Protein AF-A0A6B3CQL4-F1 (afdb_monomer)

Radius of gyration: 13.92 Å; Cα contacts (8 Å, |Δi|>4): 81; chains: 1; bounding box: 29×42×27 Å

pLDDT: mean 75.85, std 22.35, range [39.28, 98.06]

Sequence (99 aa):
DALVGFQRCAARVWADRAAGELRAAGEPAGAGSGPAGDPLAMLTPQQQRIARCVAEGATNREVALRLSLSPRTVDHHLRNVFAALAIRSRTELARLVNP

Mean predicted aligned error: 10.56 Å

Solvent-accessible surface area (backbone atoms only — not comparable to full-atom values): 5902 Å² total; per-residue (Å²): 122,72,70,67,59,52,53,58,58,50,52,52,62,51,48,56,50,51,58,59,53,56,71,76,75,68,75,90,79,65,89,51,89,48,66,94,83,52,84,54,35,88,47,52,71,68,46,39,56,52,51,51,44,38,40,75,64,43,48,51,62,54,46,10,63,77,69,77,48,50,44,67,55,43,51,54,45,47,55,53,47,28,59,74,69,74,47,91,46,67,67,56,48,18,48,67,76,58,115

Nearest PDB structures (foldseek):
  3kln-assembly1_A  TM=9.109E-01  e=7.139E-03  Vibrio cholerae O1 biovar El Tor
  3clo-assembly1_B  TM=9.408E-01  e=1.353E-02  Bacteroides thetaiotaomicron VPI-5482
  4gvp-assembly1_A  TM=9.346E-01  e=3.007E-02  Staphylococcus aureus subsp. aureus Mu50
  1p4w-assembly1_A  TM=9.253E-01  e=2.851E-02  Erwinia amylovora
  5vxn-assembly2_C  TM=9.327E-01  e=5.698E-02  Escherichia coli K-12

Secondary structure (DSSP, 8-state):
-HHHHHHHHHHHHHHHHHHHHTTTSS---------TT-TTTTS-HHHHHHHHHHHTT--HHHHHHHTT--HHHHHHHHHHHHHHTT--SHHHHHHHH--

Foldseek 3Di:
DVVVVVLVVVLVVVLVVLVVCVVVPDDDPDLDPDPVQQLCSQDGPLLSQLLVCLLVVDQLVRSCVVVVHDSVVSVSSVVNSCSRSVHDDSPVSNVSRPD

Structure (mmCIF, N/CA/C/O backbone):
data_AF-A0A6B3CQL4-F1
#
_entry.id   AF-A0A6B3CQL4-F1
#
loop_
_atom_site.group_PDB
_atom_site.id
_atom_site.type_symbol
_atom_site.label_atom_id
_atom_site.label_alt_id
_atom_site.label_comp_id
_atom_site.label_asym_id
_atom_site.label_entity_id
_atom_site.label_seq_id
_atom_site.pdbx_PDB_ins_code
_atom_site.Cartn_x
_atom_site.Cartn_y
_atom_site.Cartn_z
_atom_site.occupancy
_atom_site.B_iso_or_equiv
_atom_site.auth_seq_id
_atom_site.auth_comp_id
_atom_site.auth_asym_id
_atom_site.auth_atom_id
_atom_site.pdbx_PDB_model_num
ATOM 1 N N . ASP A 1 1 ? 0.088 29.151 5.988 1.00 47.94 1 ASP A N 1
ATOM 2 C CA . ASP A 1 1 ? 0.565 27.767 6.194 1.00 47.94 1 ASP A CA 1
ATOM 3 C C . ASP A 1 1 ? 1.466 27.250 5.085 1.00 47.94 1 ASP A C 1
ATOM 5 O O . ASP A 1 1 ? 1.008 26.713 4.083 1.00 47.94 1 ASP A O 1
ATOM 9 N N . ALA A 1 2 ? 2.779 27.389 5.281 1.00 44.06 2 ALA A N 1
ATOM 10 C CA . ALA A 1 2 ? 3.809 26.930 4.344 1.00 44.06 2 ALA A CA 1
ATOM 11 C C . ALA A 1 2 ? 3.921 25.389 4.244 1.00 44.06 2 ALA A C 1
ATOM 13 O O . ALA A 1 2 ? 4.475 24.869 3.277 1.00 44.06 2 ALA A O 1
ATOM 14 N N . LEU A 1 3 ? 3.349 24.648 5.204 1.00 42.78 3 LEU A N 1
ATOM 15 C CA . LEU A 1 3 ? 3.426 23.183 5.267 1.00 42.78 3 LEU A CA 1
ATOM 16 C C . LEU A 1 3 ? 2.605 22.485 4.163 1.00 42.78 3 LEU A C 1
ATOM 18 O O . LEU A 1 3 ? 3.017 21.450 3.644 1.00 42.78 3 LEU A O 1
ATOM 22 N N . VAL A 1 4 ? 1.470 23.072 3.764 1.00 49.81 4 VAL A N 1
ATOM 23 C CA . VAL A 1 4 ? 0.563 22.509 2.742 1.00 49.81 4 VAL A CA 1
ATOM 24 C C . VAL A 1 4 ? 1.125 22.699 1.326 1.00 49.81 4 VAL A C 1
ATOM 26 O O . VAL A 1 4 ? 0.954 21.839 0.461 1.00 49.81 4 VAL A O 1
ATOM 29 N N . GLY A 1 5 ? 1.860 23.792 1.089 1.00 40.75 5 GLY A N 1
ATOM 30 C CA . GLY A 1 5 ? 2.527 24.053 -0.192 1.00 40.75 5 GLY A CA 1
ATOM 31 C C . GLY A 1 5 ? 3.711 23.115 -0.450 1.00 40.75 5 GLY A C 1
ATOM 32 O O . GLY A 1 5 ? 3.858 22.593 -1.555 1.00 40.75 5 GLY A O 1
ATOM 33 N N . PHE A 1 6 ? 4.507 22.826 0.586 1.00 43.75 6 PHE A N 1
ATOM 34 C CA . PHE A 1 6 ? 5.682 21.952 0.477 1.00 43.75 6 PHE A CA 1
ATOM 35 C C . PHE A 1 6 ? 5.314 20.501 0.117 1.00 43.75 6 PHE A C 1
ATOM 37 O O . PHE A 1 6 ? 6.008 19.858 -0.672 1.00 43.75 6 PHE A O 1
ATOM 44 N N . GLN A 1 7 ? 4.186 19.999 0.631 1.00 51.19 7 GLN A N 1
ATOM 45 C CA . GLN A 1 7 ? 3.721 18.627 0.385 1.00 51.19 7 GLN A CA 1
ATOM 46 C C . GLN A 1 7 ? 3.285 18.395 -1.069 1.00 51.19 7 GLN A C 1
ATOM 48 O O . GLN A 1 7 ? 3.553 17.330 -1.623 1.00 51.19 7 GLN A O 1
ATOM 53 N N . ARG A 1 8 ? 2.678 19.396 -1.721 1.00 41.84 8 ARG A N 1
ATOM 54 C CA . ARG A 1 8 ? 2.230 19.293 -3.122 1.00 41.84 8 ARG A CA 1
ATOM 55 C C . ARG A 1 8 ? 3.392 19.291 -4.119 1.00 41.84 8 ARG A C 1
ATOM 57 O O . ARG A 1 8 ? 3.373 18.515 -5.071 1.00 41.84 8 ARG A O 1
ATOM 64 N N . CYS A 1 9 ? 4.414 20.117 -3.891 1.00 46.94 9 CYS A N 1
ATOM 65 C CA . CYS A 1 9 ? 5.594 20.166 -4.761 1.00 46.94 9 CYS A CA 1
ATOM 66 C C . CYS A 1 9 ? 6.490 18.935 -4.583 1.00 46.94 9 CYS A C 1
ATOM 68 O O . CYS A 1 9 ? 6.977 18.386 -5.570 1.00 46.94 9 CYS A O 1
ATOM 70 N N . ALA A 1 10 ? 6.647 18.452 -3.345 1.00 48.31 10 ALA A N 1
ATOM 71 C CA . ALA A 1 10 ? 7.340 17.196 -3.091 1.00 48.31 10 ALA A CA 1
ATOM 72 C C . ALA A 1 10 ? 6.610 16.024 -3.769 1.00 48.31 10 ALA A C 1
ATOM 74 O O . ALA A 1 10 ? 7.230 15.288 -4.526 1.00 48.31 10 ALA A O 1
ATOM 75 N N . ALA A 1 11 ? 5.289 15.893 -3.618 1.00 45.94 11 ALA A N 1
ATOM 76 C CA . ALA A 1 11 ? 4.534 14.791 -4.224 1.00 45.94 11 ALA A CA 1
ATOM 77 C C . ALA A 1 11 ? 4.740 14.659 -5.749 1.00 45.94 11 ALA A C 1
ATOM 79 O O . ALA A 1 11 ? 4.844 13.544 -6.255 1.00 45.94 11 ALA A O 1
ATOM 80 N N . ARG A 1 12 ? 4.876 15.776 -6.477 1.00 46.91 12 ARG A N 1
ATOM 81 C CA . ARG A 1 12 ? 5.064 15.772 -7.938 1.00 46.91 12 ARG A CA 1
ATOM 82 C C . ARG A 1 12 ? 6.453 15.298 -8.373 1.00 46.91 12 ARG A C 1
ATOM 84 O O . ARG A 1 12 ? 6.559 14.451 -9.250 1.00 46.91 12 ARG A O 1
ATOM 91 N N . VAL A 1 13 ? 7.508 15.751 -7.695 1.00 44.03 13 VAL A N 1
ATOM 92 C CA . VAL A 1 13 ? 8.894 15.324 -7.985 1.00 44.03 13 VAL A CA 1
ATOM 93 C C . VAL A 1 13 ? 9.113 13.839 -7.658 1.00 44.03 13 VAL A C 1
ATOM 95 O O . VAL A 1 13 ? 9.909 13.161 -8.308 1.00 44.03 13 VAL A O 1
ATOM 98 N N . TRP A 1 14 ? 8.388 13.306 -6.670 1.00 48.94 14 TRP A N 1
ATOM 99 C CA . TRP A 1 14 ? 8.413 11.880 -6.337 1.00 48.94 14 TRP A CA 1
ATOM 100 C C . TRP A 1 14 ? 7.567 11.032 -7.299 1.00 48.94 14 TRP A C 1
ATOM 102 O O . TRP A 1 14 ? 7.993 9.932 -7.652 1.00 48.94 14 TRP A O 1
ATOM 112 N N . ALA A 1 15 ? 6.432 11.550 -7.782 1.00 50.06 15 ALA A N 1
ATOM 113 C CA . ALA A 1 15 ? 5.626 10.906 -8.821 1.00 50.06 15 ALA A CA 1
ATOM 114 C C . ALA A 1 15 ? 6.405 10.748 -10.141 1.00 50.06 15 ALA A C 1
ATOM 116 O O . ALA A 1 15 ? 6.389 9.672 -10.737 1.00 50.06 15 ALA A O 1
ATOM 117 N N . ASP A 1 16 ? 7.168 11.769 -10.543 1.00 45.66 16 ASP A N 1
ATOM 118 C CA . ASP A 1 16 ? 7.989 11.722 -11.761 1.00 45.66 16 ASP A CA 1
ATOM 119 C C . ASP A 1 16 ? 9.173 10.740 -11.633 1.00 45.66 16 ASP A C 1
ATOM 121 O O . ASP A 1 16 ? 9.522 10.046 -12.591 1.00 45.66 16 ASP A O 1
ATOM 125 N N . ARG A 1 17 ? 9.767 10.604 -10.437 1.00 45.75 17 ARG A N 1
ATOM 126 C CA . ARG A 1 17 ? 10.804 9.586 -10.174 1.00 45.75 17 ARG A CA 1
ATOM 127 C C . ARG A 1 17 ? 10.244 8.164 -10.150 1.00 45.75 17 ARG A C 1
ATOM 129 O O . ARG A 1 17 ? 10.880 7.267 -10.697 1.00 45.75 17 ARG A O 1
ATOM 136 N N . ALA A 1 18 ? 9.045 7.962 -9.602 1.00 47.59 18 ALA A N 1
ATOM 137 C CA . ALA A 1 18 ? 8.357 6.674 -9.662 1.00 47.59 18 ALA A CA 1
ATOM 138 C C . ALA A 1 18 ? 8.024 6.282 -11.115 1.00 47.59 18 ALA A C 1
ATOM 140 O O . ALA A 1 18 ? 8.219 5.128 -11.496 1.00 47.59 18 ALA A O 1
ATOM 141 N N . ALA A 1 19 ? 7.617 7.245 -11.953 1.00 47.84 19 ALA A N 1
ATOM 142 C CA . ALA A 1 19 ? 7.413 7.052 -13.394 1.00 47.84 19 ALA A CA 1
ATOM 143 C C . ALA A 1 19 ? 8.714 6.714 -14.152 1.00 47.84 19 ALA A C 1
ATOM 145 O O . ALA A 1 19 ? 8.686 5.982 -15.143 1.00 47.84 19 ALA A O 1
ATOM 146 N N . GLY A 1 20 ? 9.860 7.214 -13.676 1.00 39.28 20 GLY A N 1
ATOM 147 C CA . GLY A 1 20 ? 11.187 6.863 -14.188 1.00 39.28 20 GLY A CA 1
ATOM 148 C C . GLY A 1 20 ? 11.600 5.417 -13.884 1.00 39.28 20 GLY A C 1
ATOM 149 O O . GLY A 1 20 ? 12.115 4.738 -14.770 1.00 39.28 20 GLY A O 1
ATOM 150 N N . GLU A 1 21 ? 11.321 4.918 -12.675 1.00 43.38 21 GLU A N 1
ATOM 151 C CA . GLU A 1 21 ? 11.601 3.522 -12.283 1.00 43.38 21 GLU A CA 1
ATOM 152 C C . GLU A 1 21 ? 10.589 2.519 -12.876 1.00 43.38 21 GLU A C 1
ATOM 154 O O . GLU A 1 21 ? 10.934 1.366 -13.137 1.00 43.38 21 GLU A O 1
ATOM 159 N N . LEU A 1 22 ? 9.367 2.972 -13.187 1.00 49.28 22 LEU A N 1
ATOM 160 C CA . LEU A 1 22 ? 8.301 2.198 -13.846 1.00 49.28 22 LEU A CA 1
ATOM 161 C C . LEU A 1 22 ? 8.674 1.684 -15.248 1.00 49.28 22 LEU A C 1
ATOM 163 O O . LEU A 1 22 ? 8.101 0.698 -15.703 1.00 49.28 22 LEU A O 1
ATOM 167 N N . ARG A 1 23 ? 9.660 2.289 -15.921 1.00 46.56 23 ARG A N 1
ATOM 168 C CA . ARG A 1 23 ? 10.181 1.780 -17.203 1.00 46.56 23 ARG A CA 1
ATOM 169 C C . ARG A 1 23 ? 11.171 0.619 -17.051 1.00 46.56 23 ARG A C 1
ATOM 171 O O . ARG A 1 23 ? 11.398 -0.094 -18.019 1.00 46.56 23 ARG A O 1
ATOM 178 N N . ALA A 1 24 ? 11.746 0.414 -15.864 1.00 44.44 24 ALA A N 1
ATOM 179 C CA . ALA A 1 24 ? 12.801 -0.577 -15.641 1.00 44.44 24 ALA A CA 1
ATOM 180 C C . ALA A 1 24 ? 12.295 -1.927 -15.091 1.00 44.44 24 ALA A C 1
ATOM 182 O O . ALA A 1 24 ? 13.050 -2.895 -15.094 1.00 44.44 24 ALA A O 1
ATOM 183 N N . ALA A 1 25 ? 11.041 -2.014 -14.628 1.00 51.31 25 ALA A N 1
ATOM 184 C CA . ALA A 1 25 ? 10.517 -3.184 -13.905 1.00 51.31 25 ALA A CA 1
ATOM 185 C C . ALA A 1 25 ? 9.571 -4.104 -14.710 1.00 51.31 25 ALA A C 1
ATOM 187 O O . ALA A 1 25 ? 9.065 -5.076 -14.152 1.00 51.31 25 ALA A O 1
ATOM 188 N N . GLY A 1 26 ? 9.365 -3.846 -16.005 1.00 39.66 26 GLY A N 1
ATOM 189 C CA . GLY A 1 26 ? 8.546 -4.689 -16.881 1.00 39.66 26 GLY A CA 1
ATOM 190 C C . GLY A 1 26 ? 7.173 -4.090 -17.196 1.00 39.66 26 GLY A C 1
ATOM 191 O O . GLY A 1 26 ? 6.321 -3.986 -16.322 1.00 39.66 26 GLY A O 1
ATOM 192 N N . GLU A 1 27 ? 7.035 -3.715 -18.471 1.00 45.56 27 GLU A N 1
ATOM 193 C CA . GLU A 1 27 ? 5.843 -3.484 -19.307 1.00 45.56 27 GLU A CA 1
ATOM 194 C C . GLU A 1 27 ? 4.603 -2.771 -18.703 1.00 45.56 27 GLU A C 1
ATOM 196 O O . GLU A 1 27 ? 3.938 -3.285 -17.798 1.00 45.56 27 GLU A O 1
ATOM 201 N N . PRO A 1 28 ? 4.181 -1.625 -19.283 1.00 53.75 28 PRO A N 1
ATOM 202 C CA . PRO A 1 28 ? 2.958 -0.935 -18.904 1.00 53.75 28 PRO A CA 1
ATOM 203 C C . PRO A 1 28 ? 1.760 -1.604 -19.590 1.00 53.75 28 PRO A C 1
ATOM 205 O O . PRO A 1 28 ? 1.295 -1.170 -20.643 1.00 53.75 28 PRO A O 1
ATOM 208 N N . ALA A 1 29 ? 1.227 -2.667 -18.995 1.00 43.66 29 ALA A N 1
ATOM 209 C CA . ALA A 1 29 ? -0.025 -3.247 -19.463 1.00 43.66 29 ALA A CA 1
ATOM 210 C C . ALA A 1 29 ? -1.208 -2.382 -19.002 1.00 43.66 29 ALA A C 1
ATOM 212 O O . ALA A 1 29 ? -1.748 -2.595 -17.921 1.00 43.66 29 ALA A O 1
ATOM 213 N N . GLY A 1 30 ? -1.565 -1.412 -19.851 1.00 45.19 30 GLY A N 1
ATOM 214 C CA . GLY A 1 30 ? -2.920 -0.901 -20.059 1.00 45.19 30 GLY A CA 1
ATOM 215 C C . GLY A 1 30 ? -3.577 -0.174 -18.887 1.00 45.19 30 GLY A C 1
ATOM 216 O O . GLY A 1 30 ? -3.816 -0.738 -17.825 1.00 45.19 30 GLY A O 1
ATOM 217 N N . ALA A 1 31 ? -3.989 1.070 -19.130 1.00 48.84 31 ALA A N 1
ATOM 218 C CA . ALA A 1 31 ? -5.066 1.701 -18.379 1.00 48.84 31 ALA A CA 1
ATOM 219 C C . ALA A 1 31 ? -6.308 0.790 -18.455 1.00 48.84 31 ALA A C 1
ATOM 221 O O . ALA A 1 31 ? -7.035 0.786 -19.446 1.00 48.84 31 ALA A O 1
ATOM 222 N N . GLY A 1 32 ? -6.484 -0.064 -17.449 1.00 46.78 32 GLY A N 1
ATOM 223 C CA . GLY A 1 32 ? -7.595 -0.995 -17.368 1.00 46.78 32 GLY A CA 1
ATOM 224 C C . GLY A 1 32 ? -8.860 -0.234 -17.009 1.00 46.78 32 GLY A C 1
ATOM 225 O O . GLY A 1 32 ? -8.918 0.419 -15.969 1.00 46.78 32 GLY A O 1
ATOM 226 N N . SER A 1 33 ? -9.870 -0.325 -17.871 1.00 49.62 33 SER A N 1
ATOM 227 C CA . SER A 1 33 ? -11.240 0.105 -17.603 1.00 49.62 33 SER A CA 1
ATOM 228 C C . SER A 1 33 ? -11.811 -0.668 -16.409 1.00 49.62 33 SER A C 1
ATOM 230 O O . SER A 1 33 ? -12.464 -1.695 -16.570 1.00 49.62 33 SER A O 1
ATOM 232 N N . GLY A 1 34 ? -11.530 -0.196 -15.195 1.00 53.19 34 GLY A N 1
ATOM 233 C CA . GLY A 1 34 ? -12.285 -0.570 -14.004 1.00 53.19 34 GLY A CA 1
ATOM 234 C C . GLY A 1 34 ? -13.711 -0.011 -14.081 1.00 53.19 34 GLY A C 1
ATOM 235 O O . GLY A 1 34 ? -13.963 0.914 -14.862 1.00 53.19 34 GLY A O 1
ATOM 236 N N . PRO A 1 35 ? -14.662 -0.550 -13.297 1.00 54.31 35 PRO A N 1
ATOM 237 C CA . PRO A 1 35 ? -15.988 0.046 -13.187 1.00 54.31 35 PRO A CA 1
ATOM 238 C C . PRO A 1 35 ? -15.844 1.530 -12.831 1.00 54.31 35 PRO A C 1
ATOM 240 O O . PRO A 1 35 ? -14.993 1.894 -12.016 1.00 54.31 35 PRO A O 1
ATOM 243 N N . ALA A 1 36 ? -16.633 2.389 -13.480 1.00 56.97 36 ALA A N 1
ATOM 244 C CA . ALA A 1 36 ? -16.592 3.829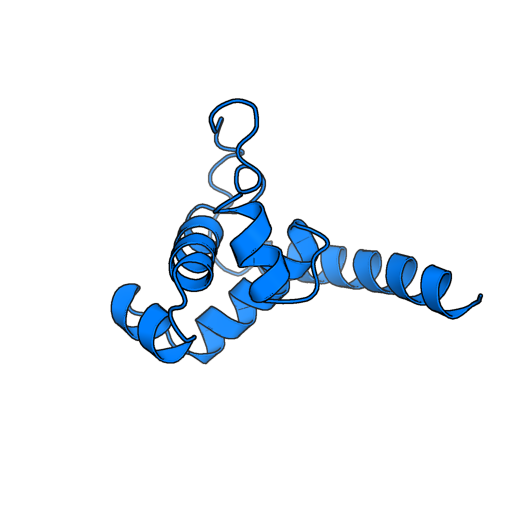 -13.258 1.00 56.97 36 ALA A CA 1
ATOM 245 C C . ALA A 1 36 ? -16.743 4.121 -11.755 1.00 56.97 36 ALA A C 1
ATOM 247 O O . ALA A 1 36 ? -17.805 3.888 -11.183 1.00 56.97 36 ALA A O 1
ATOM 248 N N . GLY A 1 37 ? -15.658 4.576 -11.12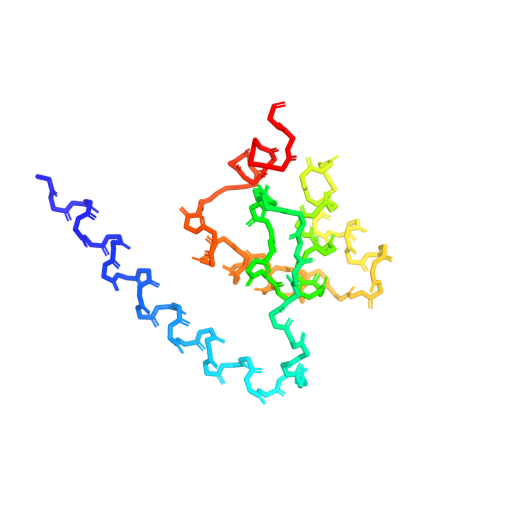2 1.00 71.69 37 GLY A N 1
ATOM 249 C CA . GLY A 1 37 ? -15.599 4.825 -9.682 1.00 71.69 37 GLY A CA 1
ATOM 250 C C . GLY A 1 37 ? -14.671 3.915 -8.870 1.00 71.69 37 GLY A C 1
ATOM 251 O O . GLY A 1 37 ? -14.546 4.177 -7.681 1.00 71.69 37 GLY A O 1
ATOM 252 N N . ASP A 1 38 ? -13.996 2.905 -9.446 1.00 82.06 38 ASP A N 1
ATOM 253 C CA . ASP A 1 38 ? -12.947 2.173 -8.707 1.00 82.06 38 ASP A CA 1
ATOM 254 C C . ASP A 1 38 ? -11.725 3.092 -8.489 1.00 82.06 38 ASP A C 1
ATOM 256 O O . ASP A 1 38 ? -11.027 3.424 -9.457 1.00 82.06 38 ASP A O 1
ATOM 260 N N . PRO A 1 39 ? -11.421 3.497 -7.241 1.00 84.56 39 PRO A N 1
ATOM 261 C CA . PRO A 1 39 ? -10.294 4.379 -6.955 1.00 84.56 39 PRO A CA 1
ATOM 262 C C . PRO A 1 39 ? -8.936 3.751 -7.297 1.00 84.56 39 PRO A C 1
ATOM 264 O O . PRO A 1 39 ? -7.944 4.465 -7.423 1.00 84.56 39 PRO A O 1
ATOM 267 N N . LEU A 1 40 ? -8.867 2.428 -7.470 1.00 91.31 40 LEU A N 1
ATOM 268 C CA . LEU A 1 40 ? -7.642 1.710 -7.808 1.00 91.31 40 LEU A CA 1
ATOM 269 C C . LEU A 1 40 ? -7.406 1.579 -9.321 1.00 91.31 40 LEU A C 1
ATOM 271 O O . LEU A 1 40 ? -6.351 1.083 -9.716 1.00 91.31 40 LEU A O 1
ATOM 275 N N . ALA A 1 41 ? -8.334 2.026 -10.176 1.00 88.62 41 ALA A N 1
ATOM 276 C CA . ALA A 1 41 ? -8.254 1.836 -11.631 1.00 88.62 41 ALA A CA 1
ATOM 277 C C . ALA A 1 41 ? -7.008 2.476 -12.281 1.00 88.62 41 ALA A C 1
ATOM 279 O O . ALA A 1 41 ? -6.541 2.018 -13.320 1.00 88.62 41 ALA A O 1
ATOM 280 N N . MET A 1 42 ? -6.441 3.513 -11.656 1.00 85.56 42 MET A N 1
ATOM 281 C CA . MET A 1 42 ? -5.219 4.191 -12.113 1.00 85.56 42 MET A CA 1
ATOM 282 C C . MET A 1 42 ? -3.914 3.460 -11.750 1.00 85.56 42 MET A C 1
ATOM 284 O O . MET A 1 42 ? -2.836 3.883 -12.165 1.00 85.56 42 MET A O 1
ATOM 288 N N . LEU A 1 43 ? -3.989 2.396 -10.948 1.00 89.50 43 LEU A N 1
ATOM 289 C CA . LEU A 1 43 ? -2.835 1.614 -10.509 1.00 89.50 43 LEU A CA 1
ATOM 290 C C . LEU A 1 43 ? -2.544 0.457 -11.467 1.0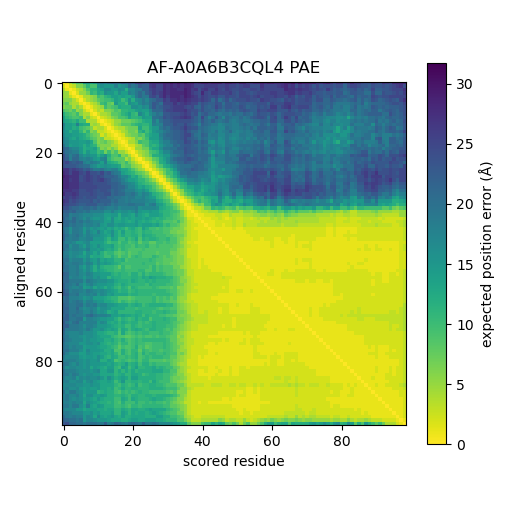0 89.50 43 LEU A C 1
ATOM 292 O O . LEU A 1 43 ? -3.451 -0.109 -12.080 1.00 89.50 43 LEU A O 1
ATOM 296 N N . THR A 1 44 ? -1.286 0.014 -11.515 1.00 89.94 44 THR A N 1
ATOM 297 C CA . THR A 1 44 ? -0.935 -1.213 -12.247 1.00 89.94 44 THR A CA 1
ATOM 298 C C . THR A 1 44 ? -1.615 -2.438 -11.621 1.00 89.94 44 THR A C 1
ATOM 300 O O . THR A 1 44 ? -1.879 -2.442 -10.414 1.00 89.94 44 THR A O 1
ATOM 303 N N . PRO A 1 45 ? -1.841 -3.534 -12.370 1.00 90.75 45 PRO A N 1
ATOM 304 C CA . PRO A 1 45 ? -2.472 -4.736 -11.818 1.00 90.75 45 PRO A CA 1
ATOM 305 C C . PRO A 1 45 ? -1.785 -5.260 -10.546 1.00 90.75 45 PRO A C 1
ATOM 307 O O . PRO A 1 45 ? -2.443 -5.637 -9.577 1.00 90.75 45 PRO A O 1
ATOM 310 N N . GLN A 1 46 ? -0.450 -5.223 -10.496 1.00 90.56 46 GLN A N 1
ATOM 311 C CA . GLN A 1 46 ? 0.303 -5.642 -9.313 1.00 90.56 46 GLN A CA 1
ATOM 312 C C . GLN A 1 46 ? 0.084 -4.710 -8.115 1.00 90.56 46 GLN A C 1
ATOM 314 O O . GLN A 1 46 ? -0.095 -5.188 -6.993 1.00 90.56 46 GLN A O 1
ATOM 319 N N . GLN A 1 47 ? 0.054 -3.397 -8.348 1.00 95.56 47 GLN A N 1
ATOM 320 C CA . GLN A 1 47 ? -0.264 -2.407 -7.323 1.00 95.56 47 GLN A CA 1
ATOM 321 C C . GLN A 1 47 ? -1.694 -2.571 -6.800 1.00 95.56 47 GLN A C 1
ATOM 323 O O . GLN A 1 47 ? -1.889 -2.514 -5.590 1.00 95.56 47 GLN A O 1
ATOM 328 N N . GLN A 1 48 ? -2.671 -2.849 -7.672 1.00 96.44 48 GLN A N 1
ATOM 329 C CA . GLN A 1 48 ? -4.057 -3.106 -7.269 1.00 96.44 48 GLN A CA 1
ATOM 330 C C . GLN A 1 48 ? -4.158 -4.316 -6.332 1.00 96.44 48 GLN A C 1
ATOM 332 O O . GLN A 1 48 ? -4.773 -4.218 -5.272 1.00 96.44 48 GLN A O 1
ATOM 337 N N . ARG A 1 49 ? -3.509 -5.443 -6.669 1.00 96.94 49 ARG A N 1
ATOM 338 C CA . ARG A 1 49 ? -3.485 -6.633 -5.793 1.00 96.94 49 ARG A CA 1
ATOM 339 C C . ARG A 1 49 ? -2.885 -6.318 -4.422 1.00 96.94 49 ARG A C 1
ATOM 341 O O . ARG A 1 49 ? -3.451 -6.699 -3.404 1.00 96.94 49 ARG A O 1
ATOM 348 N N . ILE A 1 50 ? -1.753 -5.610 -4.398 1.00 97.12 50 ILE A N 1
ATOM 349 C CA . ILE A 1 50 ? -1.093 -5.198 -3.151 1.00 97.12 50 ILE A CA 1
ATOM 350 C C . ILE A 1 50 ? -2.013 -4.280 -2.334 1.00 97.12 50 ILE A C 1
ATOM 352 O O . ILE A 1 50 ? -2.181 -4.498 -1.136 1.00 97.12 50 ILE A O 1
ATOM 356 N N . ALA A 1 51 ? -2.626 -3.285 -2.979 1.00 96.69 51 ALA A N 1
ATOM 357 C CA . ALA A 1 51 ? -3.511 -2.319 -2.342 1.00 96.69 51 ALA A CA 1
ATOM 358 C C . ALA A 1 51 ? -4.730 -2.991 -1.693 1.00 96.69 51 ALA A C 1
ATOM 360 O O . ALA A 1 51 ? -5.031 -2.693 -0.539 1.00 96.69 51 ALA A O 1
ATOM 361 N N . ARG A 1 52 ? -5.372 -3.942 -2.387 1.00 96.69 52 ARG A N 1
ATOM 362 C CA . ARG A 1 52 ? -6.515 -4.706 -1.855 1.00 96.69 52 ARG A CA 1
ATOM 363 C C . ARG A 1 52 ? -6.127 -5.528 -0.625 1.00 96.69 52 ARG A C 1
ATOM 365 O O . ARG A 1 52 ? -6.747 -5.368 0.419 1.00 96.69 52 ARG A O 1
ATOM 372 N N . CYS A 1 53 ? -5.038 -6.302 -0.682 1.00 97.62 53 CYS A N 1
ATOM 373 C CA . CYS A 1 53 ? -4.593 -7.064 0.491 1.00 97.62 53 CYS A CA 1
ATOM 374 C C . CYS A 1 53 ? -4.266 -6.160 1.692 1.00 97.62 53 CYS A C 1
ATOM 376 O O . CYS A 1 53 ? -4.516 -6.519 2.840 1.00 97.62 53 CYS A O 1
ATOM 378 N N . VAL A 1 54 ? -3.695 -4.979 1.446 1.00 97.56 54 VAL A N 1
ATOM 379 C CA . VAL A 1 54 ? -3.407 -4.010 2.509 1.00 97.56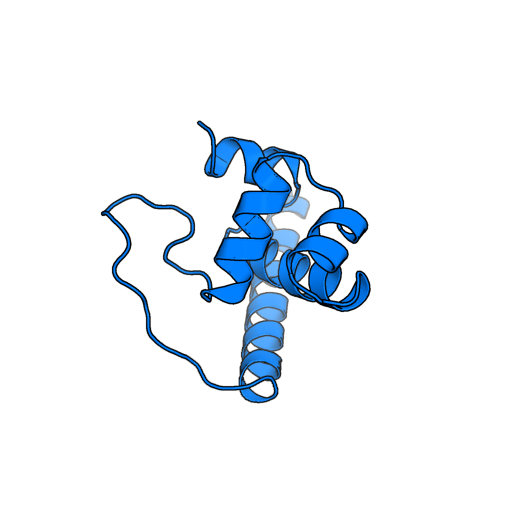 54 VAL A CA 1
ATOM 380 C C . VAL A 1 54 ? -4.674 -3.389 3.088 1.00 97.56 54 VAL A C 1
ATOM 382 O O . VAL A 1 54 ? -4.739 -3.223 4.307 1.00 97.56 54 VAL A O 1
ATOM 385 N N . ALA A 1 55 ? -5.659 -3.068 2.249 1.00 96.69 55 ALA A N 1
ATOM 386 C CA . ALA A 1 55 ? -6.961 -2.567 2.681 1.00 96.69 55 ALA A CA 1
ATOM 387 C C . ALA A 1 55 ? -7.718 -3.590 3.546 1.00 96.69 55 ALA A C 1
ATOM 389 O O . ALA A 1 55 ? -8.384 -3.207 4.501 1.00 96.69 55 ALA A O 1
ATOM 390 N N . GLU A 1 56 ? -7.527 -4.887 3.286 1.00 96.62 56 GLU A N 1
ATOM 391 C CA . GLU A 1 56 ? -8.009 -5.998 4.125 1.00 96.62 56 GLU A CA 1
ATOM 392 C C . GLU A 1 56 ? -7.234 -6.160 5.450 1.00 96.62 56 GLU A C 1
ATOM 394 O O . GLU A 1 56 ? -7.547 -7.035 6.253 1.00 96.62 56 GLU A O 1
ATOM 399 N N . GLY A 1 57 ? -6.202 -5.347 5.693 1.00 96.81 57 GLY A N 1
ATOM 400 C CA . GLY A 1 57 ? -5.412 -5.368 6.926 1.00 96.81 57 GLY A CA 1
ATOM 401 C C . GLY A 1 57 ? -4.121 -6.187 6.865 1.00 96.81 57 GLY A C 1
ATOM 402 O O . GLY A 1 57 ? -3.371 -6.180 7.839 1.00 96.81 57 GLY A O 1
ATOM 403 N N . ALA A 1 58 ? -3.783 -6.825 5.738 1.00 97.94 58 ALA A N 1
ATOM 404 C CA . ALA A 1 58 ? -2.587 -7.667 5.650 1.00 97.94 58 ALA A CA 1
ATOM 405 C C . ALA A 1 58 ? -1.285 -6.850 5.725 1.00 97.94 58 ALA A C 1
ATOM 407 O O . ALA A 1 58 ? -1.064 -5.910 4.954 1.00 97.94 58 ALA A O 1
ATOM 408 N N . THR A 1 59 ? -0.376 -7.226 6.617 1.00 97.62 59 THR A N 1
ATOM 409 C CA . THR A 1 59 ? 0.969 -6.650 6.754 1.00 97.62 59 THR A CA 1
ATOM 410 C C . THR A 1 59 ? 1.811 -6.860 5.492 1.00 97.62 59 THR A C 1
ATOM 412 O O . THR A 1 59 ? 1.567 -7.770 4.702 1.00 97.62 59 THR A O 1
ATOM 415 N N . ASN A 1 60 ? 2.879 -6.074 5.309 1.00 94.25 60 ASN A N 1
ATOM 416 C CA . ASN A 1 60 ? 3.765 -6.234 4.147 1.00 94.25 60 ASN A CA 1
ATOM 417 C C . ASN A 1 60 ? 4.353 -7.652 4.045 1.00 94.25 60 ASN A C 1
ATOM 419 O O . ASN A 1 60 ? 4.568 -8.138 2.939 1.00 94.25 60 ASN A O 1
ATOM 423 N N . ARG A 1 61 ? 4.593 -8.322 5.182 1.00 96.19 61 ARG A N 1
ATOM 424 C CA . ARG A 1 61 ? 5.080 -9.707 5.218 1.00 96.19 61 ARG A CA 1
ATOM 425 C C . ARG A 1 61 ? 4.017 -10.691 4.734 1.00 96.19 61 ARG A C 1
ATOM 427 O O . ARG A 1 61 ? 4.335 -11.575 3.950 1.00 96.19 61 ARG A O 1
ATOM 434 N N . GLU A 1 62 ? 2.769 -10.528 5.156 1.00 98.06 62 GLU A N 1
ATOM 435 C CA . GLU A 1 62 ? 1.664 -11.380 4.703 1.00 98.06 62 GLU A CA 1
ATOM 436 C C . GLU A 1 62 ? 1.363 -11.164 3.219 1.00 98.06 62 GLU A C 1
ATOM 438 O O . GLU A 1 62 ? 1.202 -12.133 2.484 1.00 98.06 62 GLU A O 1
ATOM 443 N N . VAL A 1 63 ? 1.363 -9.913 2.749 1.00 97.69 63 VAL A N 1
ATOM 444 C CA . VAL A 1 63 ? 1.215 -9.593 1.320 1.00 97.69 63 VAL A CA 1
ATOM 445 C C . VAL A 1 63 ? 2.356 -10.201 0.504 1.00 97.69 63 VAL A C 1
ATOM 447 O O . VAL A 1 63 ? 2.115 -10.794 -0.545 1.00 97.69 63 VAL A O 1
ATOM 450 N N . ALA A 1 64 ? 3.593 -10.088 0.995 1.00 92.81 64 ALA A N 1
ATOM 451 C CA . ALA A 1 64 ? 4.770 -10.677 0.369 1.00 92.81 64 ALA A CA 1
ATOM 452 C C . ALA A 1 64 ? 4.628 -12.198 0.216 1.00 92.81 64 ALA A C 1
ATOM 454 O O . ALA A 1 64 ? 4.853 -12.723 -0.870 1.00 92.81 64 ALA A O 1
ATOM 455 N N . LEU A 1 65 ? 4.169 -12.889 1.263 1.00 97.25 65 LEU A N 1
ATOM 456 C CA . LEU A 1 65 ? 3.895 -14.326 1.210 1.00 97.25 65 LEU A CA 1
ATOM 457 C C . LEU A 1 65 ? 2.781 -14.663 0.207 1.00 97.25 65 LEU A C 1
ATOM 459 O O . LEU A 1 65 ? 2.971 -15.536 -0.635 1.00 97.25 65 LEU A O 1
ATOM 463 N N . ARG A 1 66 ? 1.648 -13.949 0.254 1.00 97.19 66 ARG A N 1
ATOM 464 C CA . ARG A 1 66 ? 0.486 -14.189 -0.626 1.00 97.19 66 ARG A CA 1
ATOM 465 C C . ARG A 1 66 ? 0.798 -13.976 -2.106 1.00 97.19 66 ARG A C 1
ATOM 467 O O . ARG A 1 66 ? 0.234 -14.661 -2.949 1.00 97.19 66 ARG A O 1
ATOM 474 N N . LEU A 1 67 ? 1.653 -13.005 -2.420 1.00 93.69 67 LEU A N 1
ATOM 475 C CA . LEU A 1 67 ? 1.962 -12.609 -3.797 1.00 93.69 67 LEU A CA 1
ATOM 476 C C . LEU A 1 67 ? 3.329 -13.109 -4.283 1.00 93.69 67 LEU A C 1
ATOM 478 O O . LEU A 1 67 ? 3.749 -12.714 -5.369 1.00 93.69 67 LEU A O 1
ATOM 482 N N . SER A 1 68 ? 4.017 -13.939 -3.490 1.00 93.25 68 SER A N 1
ATOM 483 C CA . SER A 1 68 ? 5.371 -14.438 -3.773 1.00 93.25 68 SER A CA 1
ATOM 484 C C . SER A 1 68 ? 6.375 -13.313 -4.076 1.00 93.25 68 SER A C 1
ATOM 486 O O . SER A 1 68 ? 7.161 -13.384 -5.017 1.00 93.25 68 SER A O 1
ATOM 488 N N . LEU A 1 69 ? 6.341 -12.253 -3.267 1.00 90.88 69 LEU A N 1
ATOM 489 C CA . LEU A 1 69 ? 7.231 -11.092 -3.342 1.00 90.88 69 LEU A CA 1
ATOM 490 C C . LEU A 1 69 ? 8.126 -11.015 -2.103 1.00 90.88 69 LEU A C 1
ATOM 492 O O . LEU A 1 69 ? 7.870 -11.654 -1.086 1.00 90.88 69 LEU A O 1
ATOM 496 N N . SER A 1 70 ? 9.151 -10.162 -2.145 1.00 91.12 70 SER A N 1
ATOM 497 C CA . SER A 1 70 ? 9.850 -9.765 -0.920 1.00 91.12 70 SER A CA 1
ATOM 498 C C . SER A 1 70 ? 9.063 -8.670 -0.176 1.00 91.12 70 SER A C 1
ATOM 500 O O . SER A 1 70 ? 8.438 -7.823 -0.826 1.00 91.12 70 SER A O 1
ATOM 502 N N . PRO A 1 71 ? 9.134 -8.583 1.169 1.00 91.81 71 PRO A N 1
ATOM 503 C CA . PRO A 1 71 ? 8.536 -7.470 1.916 1.00 91.81 71 PRO A CA 1
ATOM 504 C C . PRO A 1 71 ? 9.032 -6.092 1.453 1.00 91.81 71 PRO A C 1
ATOM 506 O O . PRO A 1 71 ? 8.278 -5.122 1.474 1.00 91.81 71 PRO A O 1
ATOM 509 N N . ARG A 1 72 ? 10.284 -6.012 0.983 1.00 88.12 72 ARG A N 1
ATOM 510 C CA . ARG A 1 72 ? 10.881 -4.792 0.425 1.00 88.12 72 ARG A CA 1
ATOM 511 C C . ARG A 1 72 ? 10.258 -4.400 -0.918 1.00 88.12 72 ARG A C 1
ATOM 513 O O . ARG A 1 72 ? 10.076 -3.216 -1.180 1.00 88.12 72 ARG A O 1
ATOM 520 N N . THR A 1 73 ? 9.903 -5.377 -1.748 1.00 90.12 73 THR A N 1
ATOM 521 C CA . THR A 1 73 ? 9.180 -5.146 -3.006 1.00 90.12 73 THR A CA 1
ATOM 522 C C . THR A 1 73 ? 7.765 -4.641 -2.727 1.00 90.12 73 THR A C 1
ATOM 524 O O . THR A 1 73 ? 7.315 -3.693 -3.363 1.00 90.12 73 THR A O 1
ATOM 527 N N . VAL A 1 74 ? 7.080 -5.214 -1.729 1.00 93.31 74 VAL A N 1
ATOM 528 C CA . VAL A 1 74 ? 5.759 -4.733 -1.291 1.00 93.31 74 VAL A CA 1
ATOM 529 C C . VAL A 1 74 ? 5.837 -3.294 -0.780 1.00 93.31 74 VAL A C 1
ATOM 531 O O . VAL A 1 74 ? 5.029 -2.466 -1.187 1.00 93.31 74 VAL A O 1
ATOM 534 N N . ASP A 1 75 ? 6.830 -2.977 0.054 1.00 92.38 75 ASP A N 1
ATOM 535 C CA . ASP A 1 75 ? 7.078 -1.614 0.537 1.00 92.38 75 ASP A CA 1
ATOM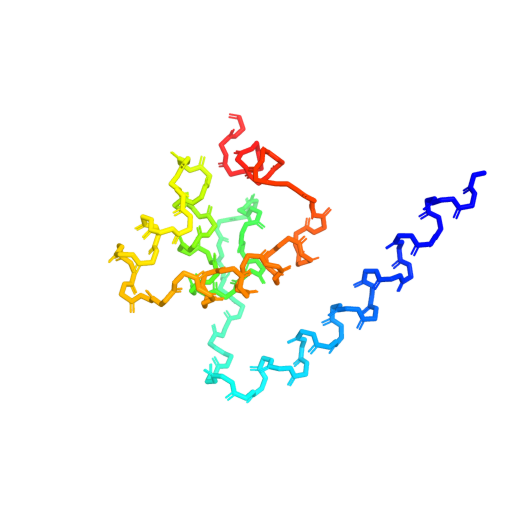 536 C C . ASP A 1 75 ? 7.291 -0.621 -0.616 1.00 92.38 75 ASP A C 1
ATOM 538 O O . ASP A 1 75 ? 6.643 0.425 -0.668 1.00 92.38 75 ASP A O 1
ATOM 542 N N . HIS A 1 76 ? 8.133 -0.982 -1.590 1.00 91.00 76 HIS A N 1
ATOM 543 C CA . HIS A 1 76 ? 8.352 -0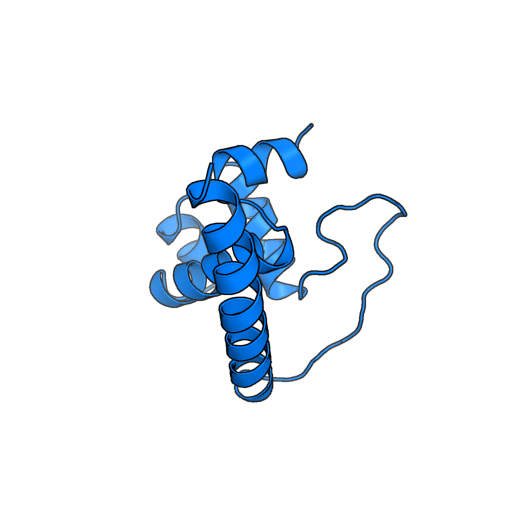.174 -2.787 1.00 91.00 76 HIS A CA 1
ATOM 544 C C . HIS A 1 76 ? 7.038 0.097 -3.540 1.00 91.00 76 HIS A C 1
ATOM 546 O O . HIS A 1 76 ? 6.719 1.252 -3.823 1.00 91.00 76 HIS A O 1
ATOM 552 N N . HIS A 1 77 ? 6.239 -0.940 -3.814 1.00 93.69 77 HIS A N 1
ATOM 553 C CA . HIS A 1 77 ? 4.954 -0.752 -4.485 1.00 93.69 77 HIS A CA 1
ATOM 554 C C . HIS A 1 77 ? 3.981 0.094 -3.663 1.00 93.69 77 HIS A C 1
ATOM 556 O O . HIS A 1 77 ? 3.290 0.921 -4.248 1.00 93.69 77 HIS A O 1
ATOM 562 N N . LEU A 1 78 ? 3.934 -0.061 -2.336 1.00 94.81 78 LEU A N 1
ATOM 563 C CA . LEU A 1 78 ? 3.044 0.729 -1.481 1.00 94.81 78 LEU A CA 1
ATOM 564 C C . LEU A 1 78 ? 3.386 2.216 -1.491 1.00 94.81 78 LEU A C 1
ATOM 566 O O . LEU A 1 78 ? 2.472 3.035 -1.519 1.00 94.81 78 LEU A O 1
ATOM 570 N N . ARG A 1 79 ? 4.673 2.580 -1.548 1.00 92.56 79 ARG A N 1
ATOM 571 C CA . ARG A 1 79 ? 5.063 3.986 -1.740 1.00 92.56 79 ARG A CA 1
ATOM 572 C C . ARG A 1 79 ? 4.505 4.551 -3.045 1.00 92.56 79 ARG A C 1
ATOM 574 O O . ARG A 1 79 ? 3.962 5.653 -3.045 1.00 92.56 79 ARG A O 1
ATOM 581 N N . ASN A 1 80 ? 4.578 3.779 -4.128 1.00 89.62 80 ASN A N 1
ATOM 582 C CA . ASN A 1 80 ? 4.050 4.196 -5.428 1.00 89.62 80 ASN A CA 1
ATOM 583 C C . ASN A 1 80 ? 2.513 4.255 -5.427 1.00 89.62 80 ASN A C 1
ATOM 585 O O . ASN A 1 80 ? 1.947 5.179 -5.999 1.00 89.62 80 ASN A O 1
ATOM 589 N N . VAL A 1 81 ? 1.840 3.320 -4.745 1.00 94.31 81 VAL A N 1
ATOM 590 C CA . VAL A 1 81 ? 0.378 3.330 -4.555 1.00 94.31 81 VAL A CA 1
ATOM 591 C C . VAL A 1 81 ? -0.063 4.580 -3.799 1.00 94.31 81 VAL A C 1
ATOM 593 O O . VAL A 1 81 ? -0.965 5.278 -4.249 1.00 94.31 81 VAL A O 1
ATOM 596 N N . PHE A 1 82 ? 0.581 4.895 -2.675 1.00 93.25 82 PHE A N 1
ATOM 597 C CA . PHE A 1 82 ? 0.243 6.072 -1.875 1.00 93.25 82 PHE A CA 1
ATOM 598 C C . PHE A 1 82 ? 0.454 7.371 -2.653 1.00 93.25 82 PHE A C 1
ATOM 600 O O . PHE A 1 82 ? -0.409 8.246 -2.623 1.00 93.25 82 PHE A O 1
ATOM 607 N N . ALA A 1 83 ? 1.552 7.464 -3.409 1.00 89.19 83 ALA A N 1
ATOM 608 C CA . ALA A 1 83 ? 1.811 8.600 -4.283 1.00 89.19 83 ALA A CA 1
ATOM 609 C C . ALA A 1 83 ? 0.754 8.730 -5.394 1.00 89.19 83 ALA A C 1
ATOM 611 O O . ALA A 1 83 ? 0.217 9.818 -5.590 1.00 89.19 83 ALA A O 1
ATOM 612 N N . ALA A 1 84 ? 0.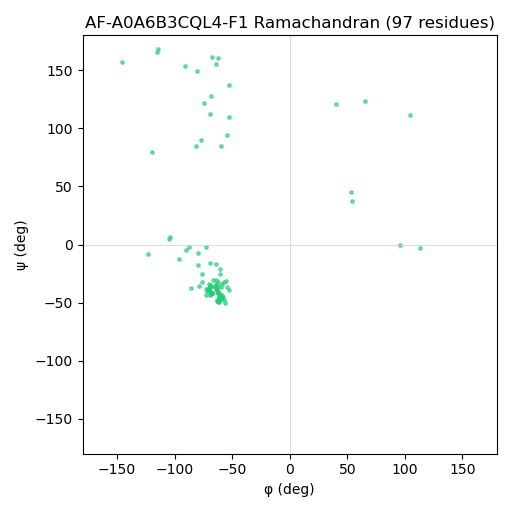424 7.633 -6.082 1.00 85.56 84 ALA A N 1
ATOM 613 C CA . ALA A 1 84 ? -0.552 7.630 -7.171 1.00 85.56 84 ALA A CA 1
ATOM 614 C C . ALA A 1 84 ? -1.967 7.998 -6.695 1.00 85.56 84 ALA A C 1
ATOM 616 O O . ALA A 1 84 ? -2.664 8.742 -7.376 1.00 85.56 84 ALA A O 1
ATOM 617 N N . LEU A 1 85 ? -2.367 7.528 -5.511 1.00 88.62 85 LEU A N 1
ATOM 618 C CA . LEU A 1 85 ? -3.681 7.802 -4.918 1.00 88.62 85 LEU A CA 1
ATOM 619 C C . LEU A 1 85 ? -3.730 9.101 -4.093 1.00 88.62 85 LEU A C 1
ATOM 621 O O . LEU A 1 85 ? -4.781 9.440 -3.557 1.00 88.62 85 LEU A O 1
ATOM 625 N N . ALA A 1 86 ? -2.608 9.815 -3.961 1.00 91.31 86 ALA A N 1
ATOM 626 C CA . ALA A 1 86 ? -2.467 11.013 -3.129 1.00 91.31 86 ALA A CA 1
ATOM 627 C C . ALA A 1 86 ? -2.885 10.820 -1.650 1.00 91.31 86 ALA A C 1
ATOM 629 O O . ALA A 1 86 ? -3.427 11.729 -1.019 1.00 91.31 86 ALA A O 1
ATOM 630 N N . ILE A 1 87 ? -2.583 9.649 -1.084 1.00 92.81 87 ILE A N 1
ATOM 631 C CA . ILE A 1 87 ? -2.835 9.290 0.321 1.00 92.81 87 ILE A CA 1
ATOM 632 C C . ILE A 1 87 ? -1.520 9.070 1.072 1.00 92.81 87 ILE A C 1
ATOM 634 O O . ILE A 1 87 ? -0.452 8.938 0.479 1.00 92.81 87 ILE A O 1
ATOM 638 N N . ARG A 1 88 ? -1.577 9.031 2.403 1.00 93.06 88 ARG A N 1
ATOM 639 C CA . ARG A 1 88 ? -0.387 8.987 3.272 1.00 93.06 88 ARG A CA 1
ATOM 640 C C . ARG A 1 88 ? -0.347 7.791 4.207 1.00 93.06 88 ARG A C 1
ATOM 642 O O . ARG A 1 88 ? 0.648 7.602 4.903 1.00 93.06 88 ARG A O 1
ATOM 649 N N . SER A 1 89 ? -1.419 7.009 4.282 1.00 92.75 89 SER A N 1
ATOM 650 C CA . SER A 1 89 ? -1.491 5.910 5.240 1.00 92.75 89 SER A CA 1
ATOM 651 C C . SER A 1 89 ? -2.260 4.704 4.724 1.00 92.75 89 SER A C 1
ATOM 653 O O . SER A 1 89 ? -3.141 4.797 3.872 1.00 92.75 89 SER A O 1
ATOM 655 N N . ARG A 1 90 ? -1.956 3.554 5.332 1.00 96.19 90 ARG A N 1
ATOM 656 C CA . ARG A 1 90 ? -2.714 2.310 5.153 1.00 96.19 90 ARG A CA 1
ATOM 657 C C . ARG A 1 90 ? -4.178 2.472 5.563 1.00 96.19 90 ARG A C 1
ATOM 659 O O . ARG A 1 90 ? -5.041 1.873 4.941 1.00 96.19 90 ARG A O 1
ATOM 666 N N . THR A 1 91 ? -4.455 3.295 6.574 1.00 95.88 91 THR A N 1
ATOM 667 C CA . THR A 1 91 ? -5.820 3.587 7.028 1.00 95.88 91 THR A CA 1
ATOM 668 C C . THR A 1 91 ? -6.595 4.395 5.993 1.00 95.88 91 THR A C 1
ATOM 670 O O . THR A 1 91 ? -7.751 4.089 5.727 1.00 95.88 91 THR A O 1
ATOM 673 N N . GLU A 1 92 ? -5.969 5.405 5.381 1.00 94.88 92 GLU A N 1
ATOM 674 C CA . GLU A 1 92 ? -6.569 6.142 4.259 1.00 94.88 92 GLU A CA 1
ATOM 675 C C . GLU A 1 92 ? -6.809 5.212 3.060 1.00 94.88 92 GLU A C 1
ATOM 677 O O . GLU A 1 92 ? -7.883 5.264 2.468 1.00 94.88 92 GLU A O 1
ATOM 682 N N . LEU A 1 93 ? -5.870 4.302 2.764 1.00 95.44 93 LEU A N 1
ATOM 683 C CA . LEU A 1 93 ? -6.051 3.293 1.716 1.00 95.44 93 LEU A CA 1
ATOM 684 C C . LEU A 1 93 ? -7.238 2.367 2.014 1.00 95.44 93 LEU A C 1
ATOM 686 O O . LEU A 1 93 ? -8.058 2.130 1.135 1.00 95.44 93 LEU A O 1
ATOM 690 N N . ALA A 1 94 ? -7.355 1.871 3.246 1.00 95.25 94 ALA A N 1
ATOM 691 C CA . ALA A 1 94 ? -8.457 1.003 3.647 1.00 95.25 94 ALA A CA 1
ATOM 692 C C . ALA A 1 94 ? -9.818 1.697 3.493 1.00 95.25 94 ALA A C 1
ATOM 694 O O . ALA A 1 94 ? -10.725 1.101 2.931 1.00 95.25 94 ALA A O 1
ATOM 695 N N . ARG A 1 95 ? -9.939 2.968 3.904 1.00 94.50 95 ARG A N 1
ATOM 696 C CA . ARG A 1 95 ? -11.172 3.764 3.733 1.00 94.50 95 ARG A CA 1
ATOM 697 C C . ARG A 1 95 ? -11.532 4.011 2.271 1.00 94.50 95 ARG A C 1
ATOM 699 O O . ARG A 1 95 ? -12.703 4.111 1.942 1.00 94.50 95 ARG A O 1
ATOM 706 N N . LEU A 1 96 ? -10.528 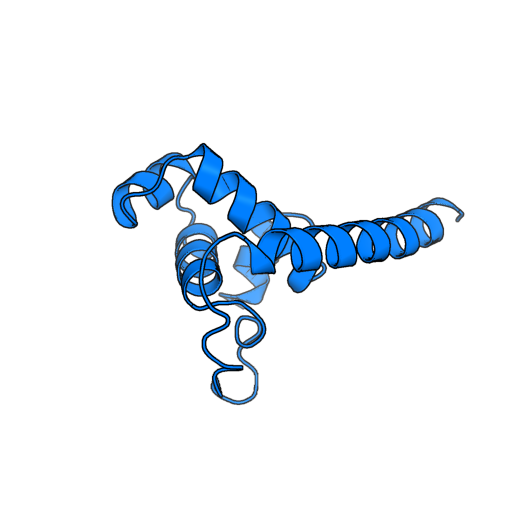4.161 1.408 1.00 92.56 96 LEU A N 1
ATOM 707 C CA . LEU A 1 96 ? -10.744 4.387 -0.017 1.00 92.56 96 LEU A CA 1
ATOM 708 C C . LEU A 1 96 ? -11.272 3.124 -0.714 1.00 92.56 96 LEU A C 1
ATOM 710 O O . LEU A 1 96 ? -12.110 3.221 -1.601 1.00 92.56 96 LEU A O 1
ATOM 714 N N . VAL A 1 97 ? -10.768 1.949 -0.322 1.00 90.44 97 VAL A N 1
ATOM 715 C CA . VAL A 1 97 ? -11.125 0.657 -0.935 1.00 90.44 97 VAL A CA 1
ATOM 716 C C . VAL A 1 97 ? -12.392 0.054 -0.318 1.00 90.44 97 VAL A C 1
ATOM 718 O O . VAL A 1 97 ? -13.195 -0.526 -1.044 1.00 90.44 97 VAL A O 1
ATOM 721 N N . ASN A 1 98 ? -12.575 0.216 0.995 1.00 86.69 98 ASN A N 1
ATOM 722 C CA . ASN A 1 98 ? -13.717 -0.268 1.772 1.00 86.69 98 ASN A CA 1
ATOM 723 C C . ASN A 1 98 ? -14.428 0.937 2.428 1.00 86.69 98 ASN A C 1
ATOM 725 O O . ASN A 1 98 ? -14.146 1.227 3.598 1.00 86.69 98 ASN A O 1
ATOM 729 N N . PRO A 1 99 ? -15.267 1.676 1.677 1.00 70.19 99 PRO A N 1
ATOM 730 C CA . PRO A 1 99 ? -16.004 2.829 2.195 1.00 70.19 99 PRO A CA 1
ATOM 731 C C . PRO A 1 99 ? -17.068 2.458 3.237 1.00 70.19 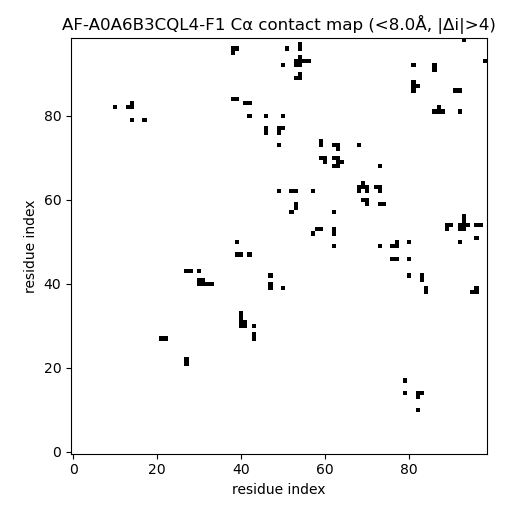99 PRO A C 1
ATOM 733 O O . PRO A 1 99 ? -17.600 1.324 3.184 1.00 70.19 99 PRO A O 1
#